Protein AF-A0A2P2JPM6-F1 (afdb_monomer_lite)

Organism: Rhizophora mucronata (NCBI:txid61149)

Sequence (141 aa):
MMLGGGDDKAKKKRKRGDDKRKDKRKREQVEDLRFGSIAGKTRTSVKRRERRKKHLEAKKKKHKKSEAEDLNFPGYEQVKFGDVVQAPPKLIALPKALKNVQDASRERLRLQAIEAYRNRKGWKSRPGLHLPSPLNMMPSL

Radius of gyration: 38.6 Å; chains: 1; bounding box: 111×60×85 Å

Secondary structure (DSSP, 8-state):
--------------------------------HHHHTT-S--HHHHHHHHHHHHHHHHHHHHTT---------TT---PPTT----PPPP-------------HHHHHHHHHHHHHHHHHHT-SS-TT--PPPS-------

InterPro domains:
  IPR026680 Coiled-coil domain-containing protein 137 [PF28348] (43-112)

Structure (mmCIF, N/CA/C/O backbone):
data_AF-A0A2P2JPM6-F1
#
_entry.id   AF-A0A2P2JPM6-F1
#
loop_
_atom_site.group_PDB
_atom_site.id
_atom_site.type_symbol
_atom_site.label_atom_id
_atom_site.label_alt_id
_atom_site.label_comp_id
_atom_site.label_asym_id
_atom_site.label_entity_id
_atom_site.label_seq_id
_atom_site.pdbx_PDB_ins_code
_atom_site.Cartn_x
_atom_site.Cartn_y
_atom_site.Cartn_z
_atom_site.occupancy
_atom_site.B_iso_or_equiv
_atom_site.auth_seq_id
_atom_site.auth_comp_id
_atom_site.auth_asym_id
_atom_site.auth_atom_id
_atom_site.pdbx_PDB_model_num
ATOM 1 N N . MET A 1 1 ? 84.779 -35.649 5.741 1.00 36.84 1 MET A N 1
ATOM 2 C CA . MET A 1 1 ? 85.671 -35.007 6.731 1.00 36.84 1 MET A CA 1
ATOM 3 C C . MET A 1 1 ? 85.049 -33.665 7.090 1.00 36.84 1 MET A C 1
ATOM 5 O O . MET A 1 1 ? 84.736 -32.937 6.165 1.00 36.84 1 MET A O 1
ATOM 9 N N . MET A 1 2 ? 84.637 -33.496 8.357 1.00 43.59 2 MET A N 1
ATOM 10 C CA . MET A 1 2 ? 85.129 -32.450 9.287 1.00 43.59 2 MET A CA 1
ATOM 11 C C . MET A 1 2 ? 84.562 -31.044 8.987 1.00 43.59 2 MET A C 1
ATOM 13 O O . MET A 1 2 ? 84.627 -30.626 7.847 1.00 43.59 2 MET A O 1
ATOM 17 N N . LEU A 1 3 ? 84.006 -30.213 9.873 1.00 42.94 3 LEU A N 1
ATOM 18 C CA . LEU A 1 3 ? 83.720 -30.107 11.318 1.00 42.94 3 LEU A CA 1
ATOM 19 C C . LEU A 1 3 ? 82.654 -28.975 11.409 1.00 42.94 3 LEU A C 1
ATOM 21 O O . LEU A 1 3 ? 82.615 -28.119 10.535 1.00 42.94 3 LEU A O 1
ATOM 25 N N . GLY A 1 4 ? 81.722 -28.945 12.360 1.00 36.94 4 GLY A N 1
ATOM 26 C CA . GLY A 1 4 ? 81.939 -28.234 13.627 1.00 36.94 4 GLY A CA 1
ATOM 27 C C . GLY A 1 4 ? 80.887 -27.125 13.818 1.00 36.94 4 GLY A C 1
ATOM 28 O O . GLY A 1 4 ? 80.577 -26.395 12.883 1.00 36.94 4 GLY A O 1
ATOM 29 N N . GLY A 1 5 ? 80.283 -27.077 15.008 1.00 44.25 5 GLY A N 1
ATOM 30 C CA . GLY A 1 5 ? 79.161 -26.205 15.370 1.00 44.25 5 GLY A CA 1
ATOM 31 C C . GLY A 1 5 ? 79.560 -24.828 15.910 1.00 44.25 5 GLY A C 1
ATOM 32 O O . GLY A 1 5 ? 80.737 -24.483 15.957 1.00 44.25 5 GLY A O 1
ATOM 33 N N . GLY A 1 6 ? 78.559 -24.071 16.368 1.00 40.34 6 GLY A N 1
ATOM 34 C CA . GLY A 1 6 ? 78.750 -22.807 17.082 1.00 40.34 6 GLY A CA 1
ATOM 35 C C . GLY A 1 6 ? 77.473 -21.973 17.147 1.00 40.34 6 GLY A C 1
ATOM 36 O O . GLY A 1 6 ? 77.176 -21.223 16.225 1.00 40.34 6 GLY A O 1
ATOM 37 N N . ASP A 1 7 ? 76.717 -22.129 18.233 1.00 48.72 7 ASP A N 1
ATOM 38 C CA . ASP A 1 7 ? 75.590 -21.275 18.610 1.00 48.72 7 ASP A CA 1
ATOM 39 C C . ASP A 1 7 ? 76.057 -19.849 18.933 1.00 48.72 7 ASP A C 1
ATOM 41 O O . ASP A 1 7 ? 76.949 -19.684 19.762 1.00 48.72 7 ASP A O 1
ATOM 45 N N . ASP A 1 8 ? 75.361 -18.828 18.421 1.00 57.62 8 ASP A N 1
ATOM 46 C CA . ASP A 1 8 ? 75.404 -17.486 19.006 1.00 57.62 8 ASP A CA 1
ATOM 47 C C . ASP A 1 8 ? 74.007 -16.956 19.327 1.00 57.62 8 ASP A C 1
ATOM 49 O O . ASP A 1 8 ? 73.085 -16.874 18.509 1.00 57.62 8 ASP A O 1
ATOM 53 N N . LYS A 1 9 ? 73.850 -16.622 20.607 1.00 51.56 9 LYS A N 1
ATOM 54 C CA . LYS A 1 9 ? 72.605 -16.207 21.237 1.00 51.56 9 LYS A CA 1
ATOM 55 C C . LYS A 1 9 ? 72.309 -14.740 20.956 1.00 51.56 9 LYS A C 1
ATOM 57 O O . LYS A 1 9 ? 72.986 -13.862 21.474 1.00 51.56 9 LYS A O 1
ATOM 62 N N . ALA A 1 10 ? 71.149 -14.464 20.368 1.00 49.69 10 ALA A N 1
ATOM 63 C CA . ALA A 1 10 ? 70.468 -13.185 20.553 1.00 49.69 10 ALA A CA 1
ATOM 64 C C . ALA A 1 10 ? 69.150 -13.399 21.312 1.00 49.69 10 ALA A C 1
ATOM 66 O O . ALA A 1 10 ? 68.078 -13.588 20.738 1.00 49.69 10 ALA A O 1
ATOM 67 N N . LYS A 1 11 ? 69.221 -13.339 22.650 1.00 51.16 11 LYS A N 1
ATOM 68 C CA . LYS A 1 11 ? 68.037 -13.157 23.501 1.00 51.16 11 LYS A CA 1
ATOM 69 C C . LYS A 1 11 ? 67.418 -11.786 23.201 1.00 51.16 11 LYS A C 1
ATOM 71 O O . LYS A 1 11 ? 67.844 -10.784 23.771 1.00 51.16 11 LYS A O 1
ATOM 76 N N . LYS A 1 12 ? 66.354 -11.727 22.393 1.00 46.56 12 LYS A N 1
ATOM 77 C CA . LYS A 1 12 ? 65.494 -10.534 22.312 1.00 46.56 12 LYS A CA 1
ATOM 78 C C . LYS A 1 12 ? 64.197 -10.741 23.092 1.00 46.56 12 LYS A C 1
ATOM 80 O O . LYS A 1 12 ? 63.250 -11.373 22.645 1.00 46.56 12 LYS A O 1
ATOM 85 N N . LYS A 1 13 ? 64.241 -10.207 24.314 1.00 44.09 13 LYS A N 1
ATOM 86 C CA . LYS A 1 13 ? 63.184 -9.535 25.088 1.00 44.09 13 LYS A CA 1
ATOM 87 C C . LYS A 1 13 ? 61.728 -9.754 24.625 1.00 44.09 13 LYS A C 1
ATOM 89 O O . LYS A 1 13 ? 61.313 -9.317 23.558 1.00 44.09 13 LYS A O 1
ATOM 94 N N . ARG A 1 14 ? 60.946 -10.322 25.548 1.00 54.09 14 ARG A N 1
ATOM 95 C CA . ARG A 1 14 ? 59.477 -10.412 25.581 1.00 54.09 14 ARG A CA 1
ATOM 96 C C . ARG A 1 14 ? 58.782 -9.143 25.065 1.00 54.09 14 ARG A C 1
ATOM 98 O O . ARG A 1 14 ? 59.059 -8.057 25.571 1.00 54.09 14 ARG A O 1
ATOM 105 N N . LYS A 1 15 ? 57.741 -9.316 24.248 1.00 42.56 15 LYS A N 1
ATOM 106 C CA . LYS A 1 15 ? 56.479 -8.581 24.412 1.00 42.56 15 LYS A CA 1
ATOM 107 C C . LYS A 1 15 ? 55.312 -9.542 24.216 1.00 42.56 15 LYS A C 1
ATOM 109 O O . LYS A 1 15 ? 55.086 -10.046 23.124 1.00 42.56 15 LYS A O 1
ATOM 114 N N . ARG A 1 16 ? 54.586 -9.793 25.309 1.00 52.94 16 ARG A N 1
ATOM 115 C CA . ARG A 1 16 ? 53.189 -10.216 25.241 1.00 52.94 16 ARG A CA 1
ATOM 116 C C . ARG A 1 16 ? 52.432 -9.055 24.605 1.00 52.94 16 ARG A C 1
ATOM 118 O O . ARG A 1 16 ? 52.462 -7.945 25.125 1.00 52.94 16 ARG A O 1
ATOM 125 N N . GLY A 1 17 ? 51.823 -9.326 23.470 1.00 42.94 17 GLY A N 1
ATOM 126 C CA . GLY A 1 17 ? 50.891 -8.446 22.794 1.00 42.94 17 GLY A CA 1
ATOM 127 C C . GLY A 1 17 ? 49.934 -9.367 22.074 1.00 42.94 17 GLY A C 1
ATOM 128 O O . GLY A 1 17 ? 50.148 -9.688 20.912 1.00 42.94 17 GLY A O 1
ATOM 129 N N . ASP A 1 18 ? 48.947 -9.875 22.806 1.00 52.59 18 ASP A N 1
ATOM 130 C CA . ASP A 1 18 ? 47.865 -10.687 22.253 1.00 52.59 18 ASP A CA 1
ATOM 131 C C . ASP A 1 18 ? 46.870 -9.759 21.536 1.00 52.59 18 ASP A C 1
ATOM 133 O O . ASP A 1 18 ? 45.691 -9.689 21.852 1.00 52.59 18 ASP A O 1
ATOM 137 N N . ASP A 1 19 ? 47.376 -8.989 20.575 1.00 59.31 19 ASP A N 1
ATOM 138 C CA . ASP A 1 19 ? 46.572 -8.227 19.630 1.00 59.31 19 ASP A CA 1
ATOM 139 C C . ASP A 1 19 ? 46.465 -9.088 18.374 1.00 59.31 19 ASP A C 1
ATOM 141 O O . ASP A 1 19 ? 47.099 -8.838 17.345 1.00 59.31 19 ASP A O 1
ATOM 145 N N . LYS A 1 20 ? 45.640 -10.140 18.452 1.00 62.06 20 LYS A N 1
ATOM 146 C CA . LYS A 1 20 ? 45.146 -10.863 17.273 1.00 62.06 20 LYS A CA 1
ATOM 147 C C . LYS A 1 20 ? 44.231 -9.928 16.481 1.00 62.06 20 LYS A C 1
ATOM 149 O O . LYS A 1 20 ? 43.011 -10.101 16.432 1.00 62.06 20 LYS A O 1
ATOM 154 N N . ARG A 1 21 ? 44.813 -8.904 15.855 1.00 64.06 21 ARG A N 1
ATOM 155 C CA . ARG A 1 21 ? 44.155 -8.114 14.817 1.00 64.06 21 ARG A CA 1
ATOM 156 C C . ARG A 1 21 ? 43.873 -9.088 13.687 1.00 64.06 21 ARG A C 1
ATOM 158 O O . ARG A 1 21 ? 44.778 -9.477 12.961 1.00 64.06 21 ARG A O 1
ATOM 165 N N . LYS A 1 22 ? 42.619 -9.540 13.606 1.00 67.88 22 LYS A N 1
ATOM 166 C CA . LYS A 1 22 ? 42.124 -10.383 12.518 1.00 67.88 22 LYS A CA 1
ATOM 167 C C . LYS A 1 22 ? 42.504 -9.702 11.210 1.00 67.88 22 LYS A C 1
ATOM 169 O O . LYS A 1 22 ? 41.942 -8.653 10.888 1.00 67.88 22 LYS A O 1
ATOM 174 N N . ASP A 1 23 ? 43.478 -10.274 10.513 1.00 68.31 23 ASP A N 1
ATOM 175 C CA . ASP A 1 23 ? 43.955 -9.746 9.248 1.00 68.31 23 ASP A CA 1
ATOM 176 C C . ASP A 1 23 ? 42.773 -9.754 8.273 1.00 68.31 23 ASP A C 1
ATOM 178 O O . ASP A 1 23 ? 42.199 -10.802 7.945 1.00 68.31 23 ASP A O 1
ATOM 182 N N . LYS A 1 24 ? 42.279 -8.561 7.932 1.00 73.31 24 LYS A N 1
ATOM 183 C CA . LYS A 1 24 ? 41.103 -8.428 7.074 1.00 73.31 24 LYS A CA 1
ATOM 184 C C . LYS A 1 24 ? 41.554 -8.813 5.675 1.00 73.31 24 LYS A C 1
ATOM 186 O O . LYS A 1 24 ? 42.201 -8.012 5.005 1.00 73.31 24 LYS A O 1
ATOM 191 N N . ARG A 1 25 ? 41.194 -10.027 5.237 1.00 75.56 25 ARG A N 1
ATOM 192 C CA . ARG A 1 25 ? 41.415 -10.492 3.859 1.00 75.56 25 ARG A CA 1
ATOM 193 C C . ARG A 1 25 ? 41.028 -9.375 2.885 1.00 75.56 25 ARG A C 1
ATOM 195 O O . ARG A 1 25 ? 39.882 -8.918 2.902 1.00 75.56 25 ARG A O 1
ATOM 202 N N . LYS A 1 26 ? 41.977 -8.938 2.055 1.00 75.00 26 LYS A N 1
ATOM 203 C CA . LYS A 1 26 ? 41.729 -8.008 0.951 1.00 75.00 26 LYS A CA 1
ATOM 204 C C . LYS A 1 26 ? 40.854 -8.749 -0.061 1.00 75.00 26 LYS A C 1
ATOM 206 O O . LYS A 1 26 ? 41.345 -9.586 -0.805 1.00 75.00 26 LYS A O 1
ATOM 211 N N . ARG A 1 27 ? 39.540 -8.532 -0.010 1.00 73.12 27 ARG A N 1
ATOM 212 C CA . ARG A 1 27 ? 38.626 -8.991 -1.060 1.00 73.12 27 ARG A CA 1
ATOM 213 C C . ARG A 1 27 ? 38.538 -7.883 -2.096 1.00 73.12 27 ARG A C 1
ATOM 215 O O . ARG A 1 27 ? 38.339 -6.726 -1.725 1.00 73.12 27 ARG A O 1
ATOM 222 N N . GLU A 1 28 ? 38.710 -8.241 -3.358 1.00 77.31 28 GLU A N 1
ATOM 223 C CA . GLU A 1 28 ? 38.499 -7.322 -4.472 1.00 77.31 28 GLU A CA 1
ATOM 224 C C . GLU A 1 28 ? 37.037 -6.853 -4.502 1.00 77.31 28 GLU A C 1
ATOM 226 O O . GLU A 1 28 ? 36.134 -7.543 -4.009 1.00 77.31 28 GLU A O 1
ATOM 231 N N . GLN A 1 29 ? 36.798 -5.647 -5.028 1.00 74.31 29 GLN A N 1
ATOM 232 C CA . GLN A 1 29 ? 35.436 -5.168 -5.254 1.00 74.31 29 GLN A CA 1
ATOM 233 C C . GLN A 1 29 ? 34.803 -6.021 -6.348 1.00 74.31 29 GLN A C 1
ATOM 235 O O . GLN A 1 29 ? 35.091 -5.852 -7.527 1.00 74.31 29 GLN A O 1
ATOM 240 N N . VAL A 1 30 ? 33.930 -6.938 -5.940 1.00 76.50 30 VAL A N 1
ATOM 241 C CA . VAL A 1 30 ? 33.102 -7.700 -6.868 1.00 76.50 30 VAL A CA 1
ATOM 242 C C . VAL A 1 30 ? 32.037 -6.755 -7.404 1.00 76.50 30 VAL A C 1
ATOM 244 O O . VAL A 1 30 ? 31.129 -6.349 -6.673 1.00 76.50 30 VAL A O 1
ATOM 247 N N . GLU A 1 31 ? 32.170 -6.371 -8.669 1.00 72.25 31 GLU A N 1
ATOM 248 C CA . GLU A 1 31 ? 31.109 -5.665 -9.369 1.00 72.25 31 GLU A CA 1
ATOM 249 C C . GLU A 1 31 ? 29.985 -6.659 -9.676 1.00 72.25 31 GLU A C 1
ATOM 251 O O . GLU A 1 31 ? 30.155 -7.634 -10.406 1.00 72.25 31 GLU A O 1
ATOM 256 N N . ASP A 1 32 ? 28.817 -6.435 -9.083 1.00 74.94 32 ASP A N 1
ATOM 257 C CA . ASP A 1 32 ? 27.641 -7.239 -9.379 1.00 74.94 32 ASP A CA 1
ATOM 258 C C . ASP A 1 32 ? 26.975 -6.704 -10.654 1.00 74.94 32 ASP A C 1
ATOM 260 O O . ASP A 1 32 ? 26.335 -5.646 -10.649 1.00 74.94 32 ASP A O 1
ATOM 264 N N . LEU A 1 33 ? 27.108 -7.463 -11.746 1.00 74.94 33 LEU A N 1
ATOM 265 C CA . LEU A 1 33 ? 26.545 -7.143 -13.063 1.00 74.94 33 LEU A CA 1
ATOM 266 C C . LEU A 1 33 ? 25.023 -6.925 -13.027 1.00 74.94 33 LEU A C 1
ATOM 268 O O . LEU A 1 33 ? 24.491 -6.190 -13.861 1.00 74.94 33 LEU A O 1
ATOM 272 N N . ARG A 1 34 ? 24.310 -7.482 -12.032 1.00 74.25 34 ARG A N 1
ATOM 273 C CA . ARG A 1 34 ? 22.868 -7.228 -11.829 1.00 74.25 34 ARG A CA 1
ATOM 274 C C . ARG A 1 34 ? 22.574 -5.763 -11.509 1.00 74.25 34 ARG A C 1
ATOM 276 O O . ARG A 1 34 ? 21.461 -5.293 -11.738 1.00 74.25 34 ARG A O 1
ATOM 283 N N . PHE A 1 35 ? 23.556 -5.044 -10.970 1.00 65.75 35 PHE A N 1
ATOM 284 C CA . PHE A 1 35 ? 23.439 -3.645 -10.573 1.00 65.75 35 PHE A CA 1
ATOM 285 C C . PHE A 1 35 ? 24.282 -2.691 -11.433 1.00 65.75 35 PHE A C 1
ATOM 287 O O . PHE A 1 35 ? 24.057 -1.481 -11.349 1.00 65.75 35 PHE A O 1
ATOM 294 N N . GLY A 1 36 ? 25.180 -3.195 -12.291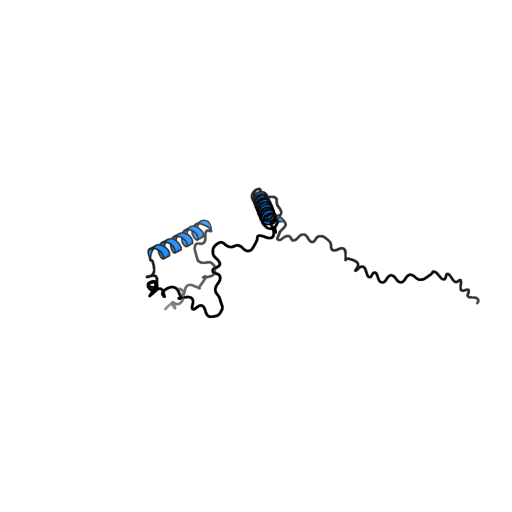 1.00 64.88 36 GLY A N 1
ATOM 295 C CA . GLY A 1 36 ? 26.039 -2.379 -13.166 1.00 64.88 36 GLY A CA 1
ATOM 296 C C . GLY A 1 36 ? 25.256 -1.437 -14.093 1.00 64.88 36 GLY A C 1
ATOM 297 O O . GLY A 1 36 ? 25.586 -0.259 -14.224 1.00 64.88 36 GLY A O 1
ATOM 298 N N . SER A 1 37 ? 24.119 -1.889 -14.634 1.00 56.44 37 SER A N 1
ATOM 299 C CA . SER A 1 37 ? 23.240 -1.076 -15.495 1.00 56.44 37 SER A CA 1
ATOM 300 C C . SER A 1 37 ? 22.338 -0.090 -14.729 1.00 56.44 37 SER A C 1
ATOM 302 O O . SER A 1 37 ? 21.904 0.921 -15.282 1.00 56.44 37 SER A O 1
ATOM 304 N N . ILE A 1 38 ? 22.084 -0.335 -13.437 1.00 55.84 38 ILE A N 1
ATOM 305 C CA . ILE A 1 38 ? 21.258 0.518 -12.555 1.00 55.84 38 ILE A CA 1
ATOM 306 C C . ILE A 1 38 ? 22.108 1.613 -11.885 1.00 55.84 38 ILE A C 1
ATOM 308 O O . ILE A 1 38 ? 21.585 2.656 -11.481 1.00 55.84 38 ILE A O 1
ATOM 312 N N . ALA A 1 39 ? 23.424 1.400 -11.791 1.00 53.62 39 ALA A N 1
ATOM 313 C CA . ALA A 1 39 ? 24.395 2.349 -11.250 1.00 53.62 39 ALA A CA 1
ATOM 314 C C . ALA A 1 39 ? 24.638 3.572 -12.156 1.00 53.62 39 ALA A C 1
ATOM 316 O O . ALA A 1 39 ? 25.268 4.548 -11.728 1.00 53.62 39 ALA A O 1
ATOM 317 N N . GLY A 1 40 ? 24.092 3.572 -13.377 1.00 57.97 40 GLY A N 1
ATOM 318 C CA . GLY A 1 40 ? 23.955 4.782 -14.175 1.00 57.97 40 GLY A CA 1
ATOM 319 C C . GLY A 1 40 ? 23.148 5.819 -13.393 1.00 57.97 40 GLY A C 1
ATOM 320 O O . GLY A 1 40 ? 22.008 5.567 -12.994 1.00 57.97 40 GLY A O 1
ATOM 321 N N . LYS A 1 41 ? 23.735 6.997 -13.144 1.00 59.31 41 LYS A N 1
ATOM 322 C CA . LYS A 1 41 ? 23.069 8.142 -12.500 1.00 59.31 41 LYS A CA 1
ATOM 323 C C . LYS A 1 41 ? 21.961 8.680 -13.411 1.00 59.31 41 LYS A C 1
ATOM 325 O O . LYS A 1 41 ? 22.067 9.748 -14.002 1.00 59.31 41 LYS A O 1
ATOM 330 N N . THR A 1 42 ? 20.879 7.930 -13.544 1.00 63.28 42 THR A N 1
ATOM 331 C CA . THR A 1 42 ? 19.653 8.404 -14.165 1.00 63.28 42 THR A CA 1
ATOM 332 C C . THR A 1 42 ? 19.136 9.588 -13.346 1.00 63.28 42 THR A C 1
ATOM 334 O O . THR A 1 42 ? 19.202 9.600 -12.114 1.00 63.28 42 THR A O 1
ATOM 337 N N . ARG A 1 43 ? 18.602 10.622 -14.007 1.00 63.75 43 ARG A N 1
ATOM 338 C CA . ARG A 1 43 ? 18.061 11.818 -13.322 1.00 63.75 43 ARG A CA 1
ATOM 339 C C . ARG A 1 43 ? 17.032 11.448 -12.238 1.00 63.75 43 ARG A C 1
ATOM 341 O O . ARG A 1 43 ? 16.855 12.175 -11.263 1.00 63.75 43 ARG A O 1
ATOM 348 N N . THR A 1 44 ? 16.368 10.303 -12.385 1.00 68.50 44 THR A N 1
ATOM 349 C CA . THR A 1 44 ? 15.416 9.732 -11.426 1.00 68.50 44 THR A CA 1
ATOM 350 C C . THR A 1 44 ? 16.090 9.154 -10.176 1.00 68.50 44 THR A C 1
ATOM 352 O O . THR A 1 44 ? 15.587 9.377 -9.070 1.00 68.50 44 THR A O 1
ATOM 355 N N . SER A 1 45 ? 17.234 8.468 -10.300 1.00 72.56 45 SER A N 1
ATOM 356 C CA . SER A 1 45 ? 17.967 7.905 -9.155 1.00 72.56 45 SER A CA 1
ATOM 357 C C . SER A 1 45 ? 18.594 8.997 -8.279 1.00 72.56 45 SER A C 1
ATOM 359 O O . SER A 1 45 ? 18.535 8.903 -7.048 1.00 72.56 45 SER A O 1
ATOM 361 N N . VAL A 1 46 ? 19.071 10.087 -8.893 1.00 76.75 46 VAL A N 1
ATOM 362 C CA . VAL A 1 46 ? 19.569 11.286 -8.193 1.00 76.75 46 VAL A CA 1
ATOM 363 C C . VAL A 1 46 ? 18.449 11.947 -7.383 1.00 76.75 46 VAL A C 1
ATOM 365 O O . VAL A 1 46 ? 18.570 12.087 -6.164 1.00 76.75 46 VAL A O 1
ATOM 368 N N . LYS A 1 47 ? 17.297 12.222 -8.014 1.00 82.19 47 LYS A N 1
ATOM 369 C CA . LYS A 1 47 ? 16.115 12.787 -7.333 1.00 82.19 47 LYS A CA 1
ATOM 370 C C . LYS A 1 47 ? 15.623 11.903 -6.180 1.00 82.19 47 LYS A C 1
ATOM 372 O O . LYS A 1 47 ? 15.249 12.408 -5.120 1.00 82.19 47 LYS A O 1
ATOM 377 N N . ARG A 1 48 ? 15.632 10.573 -6.345 1.00 85.69 48 ARG A N 1
ATOM 378 C CA . ARG A 1 48 ? 15.264 9.624 -5.276 1.00 85.69 48 ARG A CA 1
ATOM 379 C C . ARG A 1 48 ? 16.226 9.710 -4.089 1.00 85.69 48 ARG A C 1
ATOM 381 O O . ARG A 1 48 ? 15.776 9.697 -2.940 1.00 85.69 48 ARG A O 1
ATOM 388 N N . ARG A 1 49 ? 17.532 9.813 -4.350 1.00 85.75 49 ARG A N 1
ATOM 389 C CA . ARG A 1 49 ? 18.566 9.934 -3.312 1.00 85.75 49 ARG A CA 1
ATOM 390 C C . ARG A 1 49 ? 18.443 11.248 -2.541 1.00 85.75 49 ARG A C 1
ATOM 392 O O . ARG A 1 49 ? 18.499 11.223 -1.312 1.00 85.75 49 ARG A O 1
ATOM 399 N N . GLU A 1 50 ? 18.199 12.359 -3.231 1.00 88.50 50 GLU A N 1
ATOM 400 C CA . GLU A 1 50 ? 17.972 13.672 -2.610 1.00 88.50 50 GLU A CA 1
ATOM 401 C C . GLU A 1 50 ? 16.740 13.679 -1.700 1.00 88.50 50 GLU A C 1
ATOM 403 O O . GLU A 1 50 ? 16.828 14.101 -0.546 1.00 88.50 50 GLU A O 1
ATOM 408 N N . ARG A 1 51 ? 15.604 13.138 -2.169 1.00 91.00 51 ARG A N 1
ATOM 409 C CA . ARG A 1 51 ? 14.384 12.996 -1.351 1.00 91.00 51 ARG A CA 1
ATOM 410 C C . ARG A 1 51 ? 14.641 12.168 -0.094 1.00 91.00 51 ARG A C 1
ATOM 412 O O . ARG A 1 51 ? 14.241 12.562 1.000 1.00 91.00 51 ARG A O 1
ATOM 419 N N . ARG A 1 52 ? 15.352 11.042 -0.235 1.00 91.06 52 ARG A N 1
ATOM 420 C CA . ARG A 1 52 ? 15.709 10.170 0.894 1.00 91.06 52 ARG A CA 1
ATOM 421 C C . ARG A 1 52 ? 16.608 10.887 1.903 1.00 91.06 52 ARG A C 1
ATOM 423 O O . ARG A 1 52 ? 16.394 10.730 3.103 1.00 91.06 52 ARG A O 1
ATOM 430 N N . LYS A 1 53 ? 17.574 11.687 1.435 1.00 93.06 53 LYS A N 1
ATOM 431 C CA . LYS A 1 53 ? 18.459 12.487 2.296 1.00 93.06 53 LYS A CA 1
ATOM 432 C C . LYS A 1 53 ? 17.665 13.527 3.096 1.00 93.06 53 LYS A C 1
ATOM 434 O O . LYS A 1 53 ? 17.749 13.517 4.322 1.00 93.06 53 LYS A O 1
ATOM 439 N N . LYS A 1 54 ? 16.818 14.323 2.428 1.00 91.94 54 LYS A N 1
ATOM 440 C CA . LYS A 1 54 ? 15.953 15.329 3.077 1.00 91.94 54 LYS A CA 1
ATOM 441 C C . LYS A 1 54 ? 15.031 14.706 4.133 1.00 91.94 54 LYS A C 1
ATOM 443 O O . LYS A 1 54 ? 14.925 15.213 5.245 1.00 91.94 54 LYS A O 1
ATOM 448 N N . HIS A 1 55 ? 14.412 13.566 3.818 1.00 90.25 55 HIS A N 1
ATOM 449 C CA . HIS A 1 55 ? 13.539 12.850 4.752 1.00 90.25 55 HIS A CA 1
ATOM 450 C C . HIS A 1 55 ? 14.286 12.351 6.003 1.00 90.25 55 HIS A C 1
ATOM 452 O O . HIS A 1 55 ? 13.786 12.470 7.122 1.00 90.25 55 HIS A O 1
ATOM 458 N N . LEU A 1 56 ? 15.497 11.808 5.840 1.00 90.81 56 LEU A N 1
ATOM 459 C CA . LEU A 1 56 ? 16.305 11.344 6.971 1.00 90.81 56 LEU A CA 1
ATOM 460 C C . LEU A 1 56 ? 16.774 12.498 7.864 1.00 90.81 56 LEU A C 1
ATOM 462 O O . LEU A 1 56 ? 16.741 12.364 9.086 1.00 90.81 56 LEU A O 1
ATOM 466 N N . GLU A 1 57 ? 17.172 13.631 7.284 1.00 87.81 57 GLU A N 1
ATOM 467 C CA . GLU A 1 57 ? 17.534 14.835 8.044 1.00 87.81 57 GLU A CA 1
ATOM 468 C C . GLU A 1 57 ? 16.341 15.386 8.838 1.00 87.81 57 GLU A C 1
ATOM 470 O O . GLU A 1 57 ? 16.490 15.709 10.018 1.00 87.81 57 GLU A O 1
ATOM 475 N N . ALA A 1 58 ? 15.143 15.401 8.244 1.00 86.81 58 ALA A N 1
ATOM 476 C CA . ALA A 1 58 ? 13.915 15.788 8.939 1.00 86.81 58 ALA A CA 1
ATOM 477 C C . ALA A 1 58 ? 13.598 14.859 10.125 1.00 86.81 58 ALA A C 1
ATOM 479 O O . ALA A 1 58 ? 13.249 15.341 11.201 1.00 86.81 58 ALA A O 1
ATOM 480 N N . LYS A 1 59 ? 13.774 13.537 9.976 1.00 83.25 59 LYS A N 1
ATOM 481 C CA . LYS A 1 59 ? 13.584 12.584 11.088 1.00 83.25 59 LYS A CA 1
ATOM 482 C C . LYS A 1 59 ? 14.596 12.786 12.216 1.00 83.25 59 LYS A C 1
ATOM 484 O O . LYS A 1 59 ? 14.215 12.736 13.379 1.00 83.25 59 LYS A O 1
ATOM 489 N N . LYS A 1 60 ? 15.866 13.053 11.899 1.00 82.25 60 LYS A N 1
ATOM 490 C CA . LYS A 1 60 ? 16.911 13.275 12.916 1.00 82.25 60 LYS A CA 1
ATOM 491 C C . LYS A 1 60 ? 16.645 14.506 13.788 1.00 82.25 60 LYS A C 1
ATOM 493 O O . LYS A 1 60 ? 16.992 14.490 14.962 1.00 82.25 60 LYS A O 1
ATOM 498 N N . LYS A 1 61 ? 16.013 15.550 13.238 1.00 68.50 61 LYS A N 1
ATOM 499 C CA . LYS A 1 61 ? 15.649 16.762 13.993 1.00 68.50 61 LYS A CA 1
ATOM 500 C C . LYS A 1 61 ? 14.500 16.543 14.986 1.00 68.50 61 LYS A C 1
ATOM 502 O O . LYS A 1 61 ? 14.432 17.262 15.972 1.00 68.50 61 LYS A O 1
ATOM 507 N N . LYS A 1 62 ? 13.635 15.543 14.767 1.00 66.44 62 LYS A N 1
ATOM 508 C CA . LYS A 1 62 ? 12.506 15.237 15.665 1.00 66.44 62 LYS A CA 1
ATOM 509 C C . LYS A 1 62 ? 12.929 14.566 16.974 1.00 66.44 62 LYS A C 1
ATOM 511 O O . LYS A 1 62 ? 12.249 14.724 17.972 1.00 66.44 62 LYS A O 1
ATOM 516 N N . HIS A 1 63 ? 14.058 13.860 16.986 1.00 62.00 63 HIS A N 1
ATOM 517 C CA . HIS A 1 63 ? 14.532 13.111 18.158 1.00 62.00 63 HIS A CA 1
ATOM 518 C C . HIS A 1 63 ? 15.519 13.893 19.045 1.00 62.00 63 HIS A C 1
ATOM 520 O O . HIS A 1 63 ? 16.201 13.289 19.862 1.00 62.00 63 HIS A O 1
ATOM 526 N N . LYS A 1 64 ? 15.643 15.218 18.868 1.00 60.75 64 LYS A N 1
ATOM 527 C CA . LYS A 1 64 ? 16.538 16.071 19.676 1.00 60.75 64 LYS A CA 1
ATOM 528 C C . LYS A 1 64 ? 15.838 16.875 20.774 1.00 60.75 64 LYS A C 1
ATOM 530 O O . LYS A 1 64 ? 16.525 17.543 21.533 1.00 60.75 64 LYS A O 1
ATOM 535 N N . LYS A 1 65 ? 14.510 16.807 20.875 1.00 59.62 65 LYS A N 1
ATOM 536 C CA . LYS A 1 65 ? 13.779 17.353 22.018 1.00 59.62 65 LYS A CA 1
ATOM 537 C C . LYS A 1 65 ? 13.502 16.223 22.999 1.00 59.62 65 LYS A C 1
ATOM 539 O O . LYS A 1 65 ? 12.454 15.596 22.948 1.00 59.62 65 LYS A O 1
ATOM 544 N N . SER A 1 66 ? 14.496 15.909 23.816 1.00 57.75 66 SER A N 1
ATOM 545 C CA . SER A 1 66 ? 14.249 15.340 25.139 1.00 57.75 66 SER A CA 1
ATOM 546 C C . SER A 1 66 ? 14.465 16.471 26.138 1.00 57.75 66 SER A C 1
ATOM 548 O O . SER A 1 66 ? 15.395 16.436 26.939 1.00 57.75 66 SER A O 1
ATOM 550 N N . GLU A 1 67 ? 13.675 17.535 26.007 1.00 57.78 67 GLU A N 1
ATOM 551 C CA . GLU A 1 67 ? 13.362 18.307 27.201 1.00 57.78 67 GLU A CA 1
ATOM 552 C C . GLU A 1 67 ? 12.446 17.396 28.012 1.00 57.78 67 GLU A C 1
ATOM 554 O O . GLU A 1 67 ? 11.548 16.759 27.455 1.00 57.78 67 GLU A O 1
ATOM 559 N N . ALA A 1 68 ? 12.782 17.208 29.283 1.00 61.75 68 ALA A N 1
ATOM 560 C CA . ALA A 1 68 ? 11.920 16.528 30.226 1.00 61.75 68 ALA A CA 1
ATOM 561 C C . ALA A 1 68 ? 10.633 17.353 30.313 1.00 61.75 68 ALA A C 1
ATOM 563 O O . ALA A 1 68 ? 10.575 18.345 31.028 1.00 61.75 68 ALA A O 1
ATOM 564 N N . GLU A 1 69 ? 9.651 17.007 29.487 1.00 56.38 69 GLU A N 1
ATOM 565 C CA . GLU A 1 69 ? 8.325 17.586 29.574 1.00 56.38 69 GLU A CA 1
ATOM 566 C C . GLU A 1 69 ? 7.674 16.969 30.807 1.00 56.38 69 GLU A C 1
ATOM 568 O O . GLU A 1 69 ? 7.454 15.754 30.874 1.00 56.38 69 GLU A O 1
ATOM 573 N N . ASP A 1 70 ? 7.445 17.821 31.806 1.00 62.22 70 ASP A N 1
ATOM 574 C CA . ASP A 1 70 ? 6.557 17.550 32.921 1.00 62.22 70 ASP A CA 1
ATOM 575 C C . ASP A 1 70 ? 5.329 16.812 32.392 1.00 62.22 70 ASP A C 1
ATOM 577 O O . ASP A 1 70 ? 4.652 17.274 31.470 1.00 62.22 70 ASP A O 1
ATOM 581 N N . LEU A 1 71 ? 5.041 15.648 32.975 1.00 61.34 71 LEU A N 1
ATOM 582 C CA . LEU A 1 71 ? 3.904 14.789 32.635 1.00 61.34 71 LEU A CA 1
ATOM 583 C C . LEU A 1 71 ? 2.561 15.428 33.028 1.00 61.34 71 LEU A C 1
ATOM 585 O O . LEU A 1 71 ? 1.618 14.733 33.401 1.00 61.34 71 LEU A O 1
ATOM 589 N N . ASN A 1 72 ? 2.449 16.751 32.962 1.00 64.19 72 ASN A N 1
ATOM 590 C CA . ASN A 1 72 ? 1.227 17.479 33.213 1.00 64.19 72 ASN A CA 1
ATOM 591 C C . ASN A 1 72 ? 0.377 17.476 31.937 1.00 64.19 72 ASN A C 1
ATOM 593 O O . ASN A 1 72 ? 0.179 18.491 31.269 1.00 64.19 72 ASN A O 1
ATOM 597 N N . PHE A 1 73 ? -0.093 16.284 31.565 1.00 58.47 73 PHE A N 1
ATOM 598 C CA . PHE A 1 73 ? -1.138 16.164 30.561 1.00 58.47 73 PHE A CA 1
ATOM 599 C C . PHE A 1 73 ? -2.412 16.778 31.153 1.00 58.47 73 PHE A C 1
ATOM 601 O O . PHE A 1 73 ? -2.846 16.339 32.220 1.00 58.47 73 PHE A O 1
ATOM 608 N N . PRO A 1 74 ? -3.069 17.725 30.465 1.00 69.31 74 PRO A N 1
ATOM 609 C CA . PRO A 1 74 ? -4.248 18.436 30.973 1.00 69.31 74 PRO A CA 1
ATOM 610 C C . PRO A 1 74 ? -5.513 17.557 31.098 1.00 69.31 74 PRO A C 1
ATOM 612 O O . PRO A 1 74 ? -6.617 18.081 31.186 1.00 69.31 74 PRO A O 1
ATOM 615 N N . GLY A 1 75 ? -5.369 16.228 31.072 1.00 63.25 75 GLY A N 1
ATOM 616 C CA . GLY A 1 75 ? -6.460 15.255 31.071 1.00 63.25 75 GLY A CA 1
ATOM 617 C C . GLY A 1 75 ? -6.213 14.012 31.927 1.00 63.25 75 GLY A C 1
ATOM 618 O O . GLY A 1 75 ? -6.924 13.029 31.741 1.00 63.25 75 GLY A O 1
ATOM 619 N N . TYR A 1 76 ? -5.220 14.008 32.829 1.00 68.88 76 TYR A N 1
ATOM 620 C CA . TYR A 1 76 ? -5.146 12.956 33.848 1.00 68.88 76 TYR A CA 1
ATOM 621 C C . TYR A 1 76 ? -6.053 13.310 35.025 1.00 68.88 76 TYR A C 1
ATOM 623 O O . TYR A 1 76 ? -5.742 14.181 35.835 1.00 68.88 76 TYR A O 1
ATOM 631 N N . GLU A 1 77 ? -7.171 12.602 35.131 1.00 71.12 77 GLU A N 1
ATOM 632 C CA . GLU A 1 77 ? -7.964 12.571 36.355 1.00 71.12 77 GLU A CA 1
ATOM 633 C C . GLU A 1 77 ? -7.173 11.831 37.446 1.00 71.12 77 GLU A C 1
ATOM 635 O O . GLU A 1 77 ? -6.602 10.764 37.205 1.00 71.12 77 GLU A O 1
ATOM 640 N N . GLN A 1 78 ? -7.109 12.394 38.655 1.00 72.38 78 GLN A N 1
ATOM 641 C CA . GLN A 1 78 ? -6.477 11.741 39.806 1.00 72.38 78 GLN A CA 1
ATOM 642 C C . GLN A 1 78 ? -7.411 10.660 40.366 1.00 72.38 78 GLN A C 1
ATOM 644 O O . GLN A 1 78 ? -8.066 10.863 41.386 1.00 72.38 78 GLN A O 1
ATOM 649 N N . VAL A 1 79 ? -7.493 9.522 39.677 1.00 69.81 79 VAL A N 1
ATOM 650 C CA . VAL A 1 79 ? -8.324 8.383 40.092 1.00 69.81 79 VAL A CA 1
ATOM 651 C C . VAL A 1 79 ? -7.646 7.662 41.259 1.00 69.81 79 VAL A C 1
ATOM 653 O O . VAL A 1 79 ? -6.511 7.188 41.139 1.00 69.81 79 VAL A O 1
ATOM 656 N N . LYS A 1 80 ? -8.325 7.584 42.405 1.00 82.81 80 LYS A N 1
ATOM 657 C CA . LYS A 1 80 ? -7.862 6.841 43.582 1.00 82.81 80 LYS A CA 1
ATOM 658 C C . LYS A 1 80 ? -8.296 5.381 43.499 1.00 82.81 80 LYS A C 1
ATOM 660 O O . LYS A 1 80 ? -9.245 5.006 42.814 1.00 82.81 80 LYS A O 1
ATOM 665 N N . PHE A 1 81 ? -7.590 4.527 44.233 1.00 69.06 81 PHE A N 1
ATOM 666 C CA . PHE A 1 81 ? -7.953 3.119 44.342 1.00 69.06 81 PHE A CA 1
ATOM 667 C C . PHE A 1 81 ? -9.316 2.986 45.040 1.00 69.06 81 PHE A C 1
ATOM 669 O O . PHE A 1 81 ? -9.458 3.395 46.190 1.00 69.06 81 PHE A O 1
ATOM 676 N N . GLY A 1 82 ? -10.307 2.431 44.337 1.00 76.75 82 GLY A N 1
ATOM 677 C CA . GLY A 1 82 ? -11.696 2.332 44.805 1.00 76.75 82 GLY A CA 1
ATOM 678 C C . GLY A 1 82 ? -12.680 3.248 44.072 1.00 76.75 82 GLY A C 1
ATOM 679 O O . GLY A 1 82 ? -13.886 3.060 44.217 1.00 76.75 82 GLY A O 1
ATOM 680 N N . ASP A 1 83 ? -12.194 4.172 43.239 1.00 79.31 83 ASP A N 1
ATOM 681 C CA . ASP A 1 83 ? -13.056 4.971 42.370 1.00 79.31 83 ASP A CA 1
ATOM 682 C C . ASP A 1 83 ? -13.645 4.077 41.266 1.00 79.31 83 ASP A C 1
ATOM 684 O O . ASP A 1 83 ? -12.938 3.552 40.399 1.00 79.31 83 ASP A O 1
ATOM 688 N N . VAL A 1 84 ? -14.965 3.880 41.295 1.00 72.12 84 VAL A N 1
ATOM 689 C CA . VAL A 1 84 ? -15.685 3.192 40.219 1.00 72.12 84 VAL A CA 1
ATOM 690 C C . VAL A 1 84 ? -15.835 4.172 39.064 1.00 72.12 84 VAL A C 1
ATOM 692 O O . VAL A 1 84 ? -16.752 4.990 39.032 1.00 72.12 84 VAL A O 1
ATOM 695 N N . VAL A 1 85 ? -14.923 4.085 38.098 1.00 72.06 85 VAL A N 1
ATOM 696 C CA . VAL A 1 85 ? -15.040 4.819 36.836 1.00 72.06 85 VAL A CA 1
ATOM 697 C C . VAL A 1 85 ? -16.274 4.294 36.107 1.00 72.06 85 VAL A C 1
ATOM 699 O O . VAL A 1 85 ? -16.309 3.139 35.670 1.00 72.06 85 VAL A O 1
ATOM 702 N N . GLN A 1 86 ? -17.310 5.126 35.991 1.00 76.38 86 GLN A N 1
ATOM 703 C CA . GLN A 1 86 ? -18.483 4.785 35.199 1.00 76.38 86 GLN A CA 1
ATOM 704 C C . GLN A 1 86 ? -18.034 4.623 33.746 1.00 76.38 86 GLN A C 1
ATOM 706 O O . GLN A 1 86 ? -17.638 5.582 33.085 1.00 76.38 86 GLN A O 1
ATOM 711 N N . ALA A 1 87 ? -18.047 3.382 33.261 1.00 77.31 87 ALA A N 1
ATOM 712 C CA . ALA A 1 87 ? -17.657 3.105 31.892 1.00 77.31 87 ALA A CA 1
ATOM 713 C C . ALA A 1 87 ? -18.577 3.882 30.934 1.00 77.31 87 ALA A C 1
ATOM 715 O O . ALA A 1 87 ? -19.797 3.895 31.145 1.00 77.31 87 ALA A O 1
ATOM 716 N N . PRO A 1 88 ? -18.028 4.482 29.863 1.00 78.94 88 PRO A N 1
ATOM 717 C CA . PRO A 1 88 ? -18.840 5.072 28.815 1.00 78.94 88 PRO A CA 1
ATOM 718 C C . PRO A 1 88 ? -19.898 4.072 28.323 1.00 78.94 88 PRO A C 1
ATOM 720 O O . PRO A 1 88 ? -19.600 2.876 28.193 1.00 78.94 88 PRO A O 1
ATOM 723 N N . PRO A 1 89 ? -21.133 4.531 28.054 1.00 81.06 89 PRO A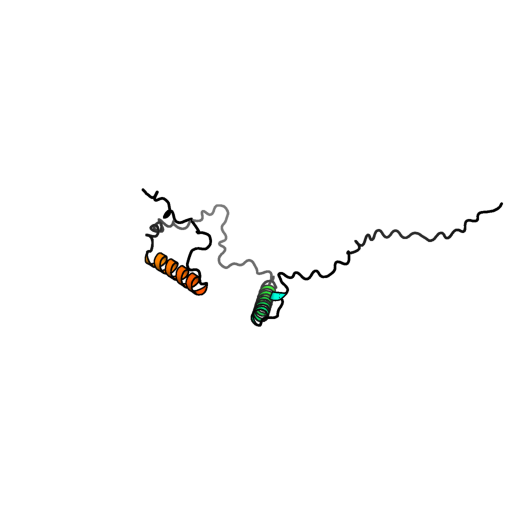 N 1
ATOM 724 C CA . PRO A 1 89 ? -22.218 3.659 27.629 1.00 81.06 89 PRO A CA 1
ATOM 725 C C . PRO A 1 89 ? -21.806 2.852 26.394 1.00 81.06 89 PRO A C 1
ATOM 727 O O . PRO A 1 89 ? -21.261 3.384 25.424 1.00 81.06 89 PRO A O 1
ATOM 730 N N . LYS A 1 90 ? -22.047 1.537 26.443 1.00 73.38 90 LYS A N 1
ATOM 731 C CA . LYS A 1 90 ? -21.685 0.617 25.359 1.00 73.38 90 LYS A CA 1
ATOM 732 C C . LYS A 1 90 ? -22.426 1.039 24.093 1.00 73.38 90 LYS A C 1
ATOM 734 O O . LYS A 1 90 ? -23.650 1.113 24.099 1.00 73.38 90 LYS A O 1
ATOM 739 N N . LEU A 1 91 ? -21.689 1.280 23.010 1.00 74.62 91 LEU A N 1
ATOM 740 C CA . LEU A 1 91 ? -22.271 1.560 21.700 1.00 74.62 91 LEU A CA 1
ATOM 741 C C . LEU A 1 91 ? -23.094 0.343 21.255 1.00 74.62 91 LEU A C 1
ATOM 743 O O . LEU A 1 91 ? -22.545 -0.690 20.863 1.00 74.62 91 LEU A O 1
ATOM 747 N N . ILE A 1 92 ? -24.418 0.449 21.357 1.00 67.06 92 ILE A N 1
ATOM 748 C CA . ILE A 1 92 ? -25.348 -0.579 20.901 1.00 67.06 92 ILE A CA 1
ATOM 749 C C . ILE A 1 92 ? -25.347 -0.526 19.373 1.00 67.06 92 ILE A C 1
ATOM 751 O O . ILE A 1 92 ? -25.969 0.332 18.762 1.00 67.06 92 ILE A O 1
ATOM 755 N N . ALA A 1 93 ? -24.591 -1.456 18.790 1.00 65.56 93 ALA A N 1
ATOM 756 C CA . ALA A 1 93 ? -24.586 -1.825 17.381 1.00 65.56 93 ALA A CA 1
ATOM 757 C C . ALA A 1 93 ? -24.281 -0.687 16.389 1.00 65.56 93 ALA A C 1
ATOM 759 O O . ALA A 1 93 ? -25.169 -0.092 15.785 1.00 65.56 93 ALA A O 1
ATOM 760 N N . LEU A 1 94 ? -22.995 -0.535 16.052 1.00 62.44 94 LEU A N 1
ATOM 761 C CA . LEU A 1 94 ? -22.678 -0.222 14.659 1.00 62.44 94 LEU A CA 1
ATOM 762 C C . LEU A 1 94 ? -23.365 -1.303 13.807 1.00 62.44 94 LEU A C 1
ATOM 764 O O . LEU A 1 94 ? -23.141 -2.491 14.083 1.00 62.44 94 LEU A O 1
ATOM 768 N N . PRO A 1 95 ? -24.220 -0.948 12.830 1.00 68.44 95 PRO A N 1
ATOM 769 C CA . PRO A 1 95 ? -24.837 -1.949 11.977 1.00 68.44 95 PRO A CA 1
ATOM 770 C C . PRO A 1 95 ? -23.706 -2.780 11.379 1.00 68.44 95 PRO A C 1
ATOM 772 O O . PRO A 1 95 ? -22.791 -2.228 10.765 1.00 68.44 95 PRO A O 1
ATOM 775 N N . LYS A 1 96 ? -23.724 -4.098 11.631 1.00 66.94 96 LYS A N 1
ATOM 776 C CA . LYS A 1 96 ? -22.774 -5.047 11.039 1.00 66.94 96 LYS A CA 1
ATOM 777 C C . LYS A 1 96 ? -22.803 -4.768 9.548 1.00 66.94 96 LYS A C 1
ATOM 779 O O . LYS A 1 96 ? -23.829 -5.039 8.929 1.00 66.94 96 LYS A O 1
ATOM 784 N N . ALA A 1 97 ? -21.737 -4.151 9.034 1.00 62.50 97 ALA A N 1
ATOM 785 C CA . ALA A 1 97 ? -21.675 -3.665 7.667 1.00 62.50 97 ALA A CA 1
ATOM 786 C C . ALA A 1 97 ? -22.253 -4.746 6.758 1.00 62.50 97 ALA A C 1
ATOM 788 O O . ALA A 1 97 ? -21.749 -5.874 6.731 1.00 62.50 97 ALA A O 1
ATOM 789 N N . LEU A 1 98 ? -23.386 -4.422 6.128 1.00 62.69 98 LEU A N 1
ATOM 790 C CA . LEU A 1 98 ? -24.075 -5.317 5.219 1.00 62.69 98 LEU A CA 1
ATOM 791 C C . LEU A 1 98 ? -23.023 -5.770 4.217 1.00 62.69 98 LEU A C 1
ATOM 793 O O . LEU A 1 98 ? -22.393 -4.944 3.557 1.00 62.69 98 LEU A O 1
ATOM 797 N N . LYS A 1 99 ? -22.746 -7.076 4.230 1.00 65.62 99 LYS A N 1
ATOM 798 C CA . LYS A 1 99 ? -21.734 -7.728 3.401 1.00 65.62 99 LYS A CA 1
ATOM 799 C C . LYS A 1 99 ? -21.824 -7.119 2.008 1.00 65.62 99 LYS A C 1
ATOM 801 O O . LYS A 1 99 ? -22.902 -7.171 1.425 1.00 65.62 99 LYS A O 1
ATOM 806 N N . ASN A 1 100 ? -20.727 -6.509 1.543 1.00 62.78 100 ASN A N 1
ATOM 807 C CA . ASN A 1 100 ? -20.638 -5.836 0.249 1.00 62.78 100 ASN A CA 1
ATOM 808 C C . ASN A 1 100 ? -21.308 -6.713 -0.812 1.00 62.78 100 ASN A C 1
ATOM 810 O O . ASN A 1 100 ? -20.745 -7.726 -1.234 1.00 62.78 100 ASN A O 1
ATOM 814 N N . VAL A 1 101 ? -22.526 -6.334 -1.199 1.00 62.34 101 VAL A N 1
ATOM 815 C CA . VAL A 1 101 ? -23.194 -6.854 -2.384 1.00 62.34 101 VAL A CA 1
ATOM 816 C C . VAL A 1 101 ? -22.223 -6.548 -3.507 1.00 62.34 101 VAL A C 1
ATOM 818 O O . VAL A 1 101 ? -21.863 -5.387 -3.674 1.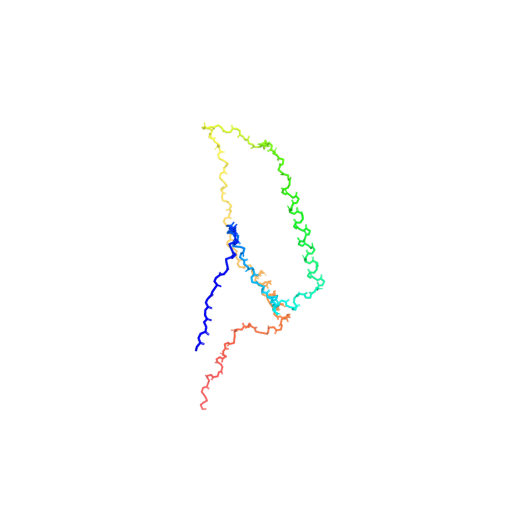00 62.34 101 VAL A O 1
ATOM 821 N N . GLN A 1 102 ? -21.702 -7.598 -4.144 1.00 65.12 102 GLN A N 1
ATOM 822 C CA . GLN A 1 102 ? -20.709 -7.559 -5.218 1.00 65.12 102 GLN A CA 1
ATOM 823 C C . GLN A 1 102 ? -20.906 -6.299 -6.063 1.00 65.12 102 GLN A C 1
ATOM 825 O O . GLN A 1 102 ? -21.852 -6.209 -6.844 1.00 65.12 102 GLN A O 1
ATOM 830 N N . ASP A 1 103 ? -20.071 -5.288 -5.822 1.00 74.19 103 ASP A N 1
ATOM 831 C CA . ASP A 1 103 ? -20.265 -3.967 -6.400 1.00 74.19 103 ASP A CA 1
ATOM 832 C C . ASP A 1 103 ? -19.829 -4.085 -7.860 1.00 74.19 103 ASP A C 1
ATOM 834 O O . ASP A 1 103 ? -18.647 -3.963 -8.187 1.00 74.19 103 ASP A O 1
ATOM 838 N N . ALA A 1 104 ? -20.774 -4.449 -8.733 1.00 82.12 104 ALA A N 1
ATOM 839 C CA . ALA A 1 104 ? -20.525 -4.741 -10.143 1.00 82.12 104 ALA A CA 1
ATOM 840 C C . ALA A 1 104 ? -19.772 -3.589 -10.828 1.00 82.12 104 ALA A C 1
ATOM 842 O O . ALA A 1 104 ? -18.999 -3.806 -11.761 1.00 82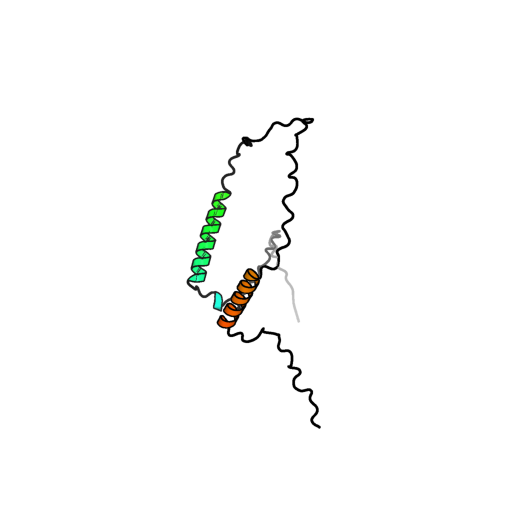.12 104 ALA A O 1
ATOM 843 N N . SER A 1 105 ? -19.951 -2.364 -10.325 1.00 84.88 105 SER A N 1
ATOM 844 C CA . SER A 1 105 ? -19.195 -1.186 -10.740 1.00 84.88 105 SER A CA 1
ATOM 845 C C . SER A 1 105 ? -17.689 -1.312 -10.446 1.00 84.88 105 SER A C 1
ATOM 847 O O . SER A 1 105 ? -16.867 -1.063 -11.328 1.00 84.88 105 SER A O 1
ATOM 849 N N . ARG A 1 106 ? -17.306 -1.776 -9.249 1.00 88.25 106 ARG A N 1
ATOM 850 C CA . ARG A 1 106 ? -15.905 -1.965 -8.835 1.00 88.25 106 ARG A CA 1
ATOM 851 C C . ARG A 1 106 ? -15.240 -3.101 -9.592 1.00 88.25 106 ARG A C 1
ATOM 853 O O . ARG A 1 106 ? -14.088 -2.958 -9.995 1.00 88.25 106 ARG A O 1
ATOM 860 N N . GLU A 1 107 ? -15.956 -4.199 -9.822 1.00 90.31 107 GLU A N 1
ATOM 861 C CA . GLU A 1 107 ? -15.437 -5.309 -10.630 1.00 90.31 107 GLU A CA 1
ATOM 862 C C . GLU A 1 107 ? -15.226 -4.888 -12.094 1.00 90.31 107 GLU A C 1
ATOM 864 O O . GLU A 1 107 ? -14.182 -5.192 -12.674 1.00 90.31 107 GLU A O 1
ATOM 869 N N . ARG A 1 108 ? -16.122 -4.077 -12.678 1.00 93.44 108 ARG A N 1
ATOM 870 C CA . ARG A 1 108 ? -15.906 -3.490 -14.017 1.00 93.44 108 ARG A CA 1
ATOM 871 C C . ARG A 1 108 ? -14.659 -2.609 -14.068 1.00 93.44 108 ARG A C 1
ATOM 873 O O . ARG A 1 108 ? -13.835 -2.774 -14.966 1.00 93.44 108 ARG A O 1
ATOM 880 N N . LEU A 1 109 ? -14.481 -1.723 -13.086 1.00 94.88 109 LEU A N 1
ATOM 881 C CA . LEU A 1 109 ? -13.287 -0.873 -12.992 1.00 94.88 109 LEU A CA 1
ATOM 882 C C . LEU A 1 109 ? -12.006 -1.706 -12.842 1.00 94.88 109 LEU A C 1
ATOM 884 O O . LEU A 1 109 ? -10.985 -1.412 -13.469 1.00 94.88 109 LEU A O 1
ATOM 888 N N . ARG A 1 110 ? -12.059 -2.778 -12.045 1.00 94.62 110 ARG A N 1
ATOM 889 C CA . ARG A 1 110 ? -10.947 -3.718 -11.874 1.00 94.62 110 ARG A CA 1
ATOM 890 C C . ARG A 1 110 ? -10.572 -4.390 -13.196 1.00 94.62 110 ARG A C 1
ATOM 892 O O . ARG A 1 110 ? -9.387 -4.438 -13.529 1.00 94.62 110 ARG A O 1
ATOM 899 N N . LEU A 1 111 ? -11.550 -4.901 -13.942 1.00 94.06 111 LEU A N 1
ATOM 900 C CA . LEU A 1 111 ? -11.323 -5.555 -15.235 1.00 94.06 111 LEU A CA 1
ATOM 901 C C . LEU A 1 111 ? -10.753 -4.581 -16.271 1.00 94.06 111 LEU A C 1
ATOM 903 O O . LEU A 1 111 ? -9.739 -4.891 -16.898 1.00 94.06 111 LEU A O 1
ATOM 907 N N . GLN A 1 112 ? -11.305 -3.369 -16.360 1.00 95.38 112 GLN A N 1
ATOM 908 C CA . GLN A 1 112 ? -10.803 -2.323 -17.253 1.00 95.38 112 GLN A CA 1
ATOM 909 C C . GLN A 1 112 ? -9.337 -1.968 -16.953 1.00 95.38 112 GLN A C 1
ATOM 911 O O . GLN A 1 112 ? -8.522 -1.828 -17.869 1.00 95.38 112 GLN A O 1
ATOM 916 N N . ALA A 1 113 ? -8.965 -1.867 -15.672 1.00 96.06 113 ALA A N 1
ATOM 917 C CA . ALA A 1 113 ? -7.582 -1.607 -15.272 1.00 96.06 113 ALA A CA 1
ATOM 918 C C . ALA A 1 113 ? -6.630 -2.744 -15.689 1.00 96.06 113 ALA A C 1
ATOM 920 O O . ALA A 1 113 ? -5.509 -2.487 -16.143 1.00 96.06 113 ALA A O 1
ATOM 921 N N . ILE A 1 114 ? -7.077 -3.998 -15.568 1.00 92.81 114 ILE A N 1
ATOM 922 C CA . ILE A 1 114 ? -6.315 -5.178 -15.998 1.00 92.81 114 ILE A CA 1
ATOM 923 C C . ILE A 1 114 ? -6.114 -5.167 -17.518 1.00 92.81 114 ILE A C 1
ATOM 925 O O . ILE A 1 114 ? -4.990 -5.366 -17.984 1.00 92.81 114 ILE A O 1
ATOM 929 N N . GLU A 1 115 ? -7.168 -4.919 -18.292 1.00 93.12 115 GLU A N 1
ATOM 930 C CA . GLU A 1 115 ? -7.110 -4.865 -19.757 1.00 93.12 115 GLU A CA 1
ATOM 931 C C . GLU A 1 115 ? -6.213 -3.731 -20.252 1.00 93.12 115 GLU A C 1
ATOM 933 O O . GLU A 1 115 ? -5.322 -3.960 -21.071 1.00 93.12 115 GLU A O 1
ATOM 938 N N . ALA A 1 116 ? -6.348 -2.529 -19.687 1.00 95.06 116 ALA A N 1
ATOM 939 C CA . ALA A 1 116 ? -5.491 -1.397 -20.028 1.00 95.06 116 ALA A CA 1
ATOM 940 C C . ALA A 1 116 ? -4.005 -1.702 -19.773 1.00 95.06 116 ALA A C 1
ATOM 942 O O . ALA A 1 116 ? -3.144 -1.356 -20.587 1.00 95.06 116 ALA A O 1
ATOM 943 N N . TYR A 1 117 ? -3.685 -2.377 -18.665 1.00 93.75 117 TYR A N 1
ATOM 944 C CA . TYR A 1 117 ? -2.316 -2.805 -18.378 1.00 93.75 117 TYR A CA 1
ATOM 945 C C . TYR A 1 117 ? -1.814 -3.855 -19.379 1.00 93.75 117 TYR A C 1
ATOM 947 O O . TYR A 1 117 ? -0.690 -3.735 -19.872 1.00 93.75 117 TYR A O 1
ATOM 955 N N . ARG A 1 118 ? -2.642 -4.851 -19.719 1.00 91.00 118 ARG A N 1
ATOM 956 C CA . ARG A 1 118 ? -2.307 -5.878 -20.720 1.00 91.00 118 ARG A CA 1
ATOM 957 C C . ARG A 1 118 ? -2.037 -5.269 -22.089 1.00 91.00 118 ARG A C 1
ATOM 959 O O . ARG A 1 118 ? -1.015 -5.595 -22.689 1.00 91.00 118 ARG A O 1
ATOM 966 N N . ASN A 1 119 ? -2.878 -4.335 -22.526 1.00 90.88 119 ASN A N 1
ATOM 967 C CA . ASN A 1 119 ? -2.726 -3.632 -23.800 1.00 90.88 119 ASN A CA 1
ATOM 968 C C . ASN A 1 119 ? -1.406 -2.854 -23.849 1.00 90.88 119 ASN A C 1
ATOM 970 O O . ASN A 1 119 ? -0.663 -2.960 -24.821 1.00 90.88 119 ASN A O 1
ATOM 974 N N . ARG A 1 120 ? -1.037 -2.170 -22.756 1.00 92.62 120 ARG A N 1
ATOM 975 C CA . ARG A 1 120 ? 0.269 -1.489 -22.631 1.00 92.62 120 ARG A CA 1
ATOM 976 C C . ARG A 1 120 ? 1.467 -2.443 -22.666 1.00 92.62 120 ARG A C 1
ATOM 978 O O . ARG A 1 120 ? 2.574 -2.009 -22.970 1.00 92.62 120 ARG A O 1
ATOM 985 N N . LYS A 1 121 ? 1.277 -3.712 -22.297 1.00 90.94 121 LYS A N 1
ATOM 986 C CA . LYS A 1 121 ? 2.328 -4.742 -22.256 1.00 90.94 121 LYS A CA 1
ATOM 987 C C . LYS A 1 121 ? 2.298 -5.704 -23.446 1.00 90.94 121 LYS A C 1
ATOM 989 O O . LYS A 1 121 ? 3.156 -6.578 -23.512 1.00 90.94 121 LYS A O 1
ATOM 994 N N . GLY A 1 122 ? 1.349 -5.554 -24.375 1.00 88.69 122 GLY A N 1
ATOM 995 C CA . GLY A 1 122 ? 1.177 -6.459 -25.516 1.00 88.69 122 GLY A CA 1
ATOM 996 C C . GLY A 1 122 ? 0.738 -7.877 -25.127 1.00 88.69 122 GLY A C 1
ATOM 997 O O . GLY A 1 122 ? 0.938 -8.819 -25.891 1.00 88.69 122 GLY A O 1
ATOM 998 N N . TRP A 1 123 ? 0.166 -8.062 -23.934 1.00 86.94 123 TRP A N 1
ATOM 999 C CA . TRP A 1 123 ? -0.238 -9.378 -23.434 1.00 86.94 123 TRP A CA 1
ATOM 1000 C C . TRP A 1 123 ? -1.629 -9.746 -23.953 1.00 86.94 123 TRP A C 1
ATOM 1002 O O . TRP A 1 123 ? -2.637 -9.404 -23.336 1.00 86.94 123 TRP A O 1
ATOM 1012 N N . LYS A 1 124 ? -1.671 -10.453 -25.091 1.00 77.88 124 LYS A N 1
ATOM 1013 C CA . LYS A 1 124 ? -2.917 -10.934 -25.720 1.00 77.88 124 LYS A CA 1
ATOM 1014 C C . LYS A 1 124 ? -3.602 -12.061 -24.929 1.00 77.88 124 LYS A C 1
ATOM 1016 O O . LYS A 1 124 ? -4.814 -12.208 -25.009 1.00 77.88 124 LYS A O 1
ATOM 1021 N N . SER A 1 125 ? -2.850 -12.830 -24.140 1.00 74.88 125 SER A N 1
ATOM 1022 C CA . SER A 1 125 ? -3.354 -13.890 -23.256 1.00 74.88 125 SER A CA 1
ATOM 1023 C C . SER A 1 125 ? -2.736 -13.778 -21.858 1.00 74.88 125 SER A C 1
ATOM 1025 O O . SER A 1 125 ? -1.754 -13.058 -21.654 1.00 74.88 125 SER A O 1
ATOM 1027 N N . ARG A 1 126 ? -3.321 -14.460 -20.859 1.00 72.12 126 ARG A N 1
ATOM 1028 C CA . ARG A 1 126 ? -2.689 -14.579 -19.536 1.00 72.12 126 ARG A CA 1
ATOM 1029 C C . ARG A 1 126 ? -1.400 -15.394 -19.712 1.00 72.12 126 ARG A C 1
ATOM 1031 O O . ARG A 1 126 ? -1.497 -16.558 -20.102 1.00 72.12 126 ARG A O 1
ATOM 1038 N N . PRO A 1 127 ? -0.215 -14.827 -19.432 1.00 69.38 127 PRO A N 1
ATOM 1039 C CA . PRO A 1 127 ? 1.015 -15.605 -19.479 1.00 69.38 127 PRO A CA 1
ATOM 1040 C C . PRO A 1 127 ? 0.892 -16.809 -18.531 1.00 69.38 127 PRO A C 1
ATOM 1042 O O . PRO A 1 127 ? 0.417 -16.661 -17.405 1.00 69.38 127 PRO A O 1
ATOM 1045 N N . GLY A 1 128 ? 1.258 -17.999 -19.014 1.00 71.44 128 GLY A N 1
ATOM 1046 C CA . GLY A 1 128 ? 1.178 -19.257 -18.259 1.00 71.44 128 GLY A CA 1
ATOM 1047 C C . GLY A 1 128 ? -0.125 -20.056 -18.407 1.00 71.44 128 GLY A C 1
ATOM 1048 O O . GLY A 1 128 ? -0.217 -21.143 -17.854 1.00 71.44 128 GLY A O 1
ATOM 1049 N N . LEU A 1 129 ? -1.113 -19.571 -19.167 1.00 67.94 129 LEU A N 1
ATOM 1050 C CA . LEU A 1 129 ? -2.379 -20.275 -19.442 1.00 67.94 129 LEU A CA 1
ATOM 1051 C C . LEU A 1 129 ? -2.395 -20.908 -20.845 1.00 67.94 129 LEU A C 1
ATOM 1053 O O . LEU A 1 129 ? -3.395 -20.851 -21.555 1.00 67.94 129 LEU A O 1
ATOM 10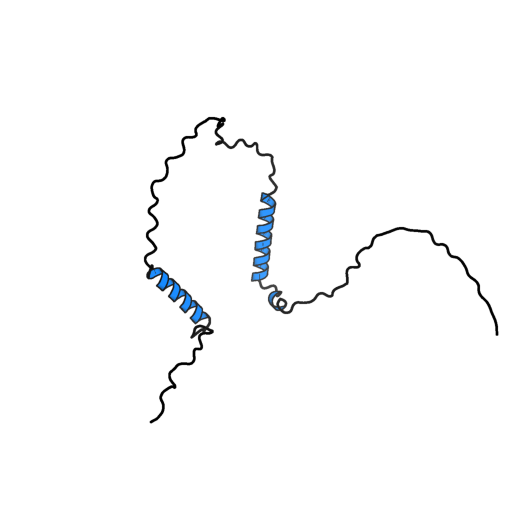57 N N . HIS A 1 130 ? -1.271 -21.495 -21.264 1.00 65.88 130 HIS A N 1
ATOM 1058 C CA . HIS A 1 130 ? -1.205 -22.272 -22.502 1.00 65.88 130 HIS A CA 1
ATOM 1059 C C . HIS A 1 130 ? -1.728 -23.688 -22.233 1.00 65.88 130 HIS A C 1
ATOM 1061 O O . HIS A 1 130 ? -0.967 -24.650 -22.171 1.00 65.88 130 HIS A O 1
ATOM 1067 N N . LEU A 1 131 ? -3.034 -23.805 -21.989 1.00 67.00 131 LEU A N 1
ATOM 1068 C CA . LEU A 1 131 ? -3.687 -25.108 -22.018 1.00 67.00 131 LEU A CA 1
ATOM 1069 C C . LEU A 1 131 ? -3.792 -25.524 -23.493 1.00 67.00 131 LEU A C 1
ATOM 1071 O O . LEU A 1 131 ? -4.246 -24.707 -24.301 1.00 67.00 131 LEU A O 1
ATOM 1075 N N . PRO A 1 132 ? -3.352 -26.735 -23.879 1.00 71.94 132 PRO A N 1
ATOM 1076 C CA . PRO A 1 132 ? -3.612 -27.232 -25.222 1.00 71.94 132 PRO A CA 1
ATOM 1077 C C . PRO A 1 132 ? -5.127 -27.210 -25.458 1.00 71.94 132 PRO A C 1
ATOM 1079 O O . PRO A 1 132 ? -5.901 -27.713 -24.644 1.00 71.94 132 PRO A O 1
ATOM 1082 N N . SER A 1 133 ? -5.547 -26.564 -26.545 1.00 63.28 133 SER A N 1
ATOM 1083 C CA . SER A 1 133 ? -6.950 -26.521 -26.951 1.00 63.28 133 SER A CA 1
ATOM 1084 C C . SER A 1 133 ? -7.436 -27.953 -27.225 1.00 63.28 133 SER A C 1
ATOM 1086 O O . SER A 1 133 ? -6.806 -28.634 -28.036 1.00 63.28 133 SER A O 1
ATOM 1088 N N . PRO A 1 134 ? -8.532 -28.438 -26.610 1.00 64.00 134 PRO A N 1
ATOM 1089 C CA . PRO A 1 134 ? -9.055 -29.789 -26.835 1.00 64.00 134 PRO A CA 1
ATOM 1090 C C . PRO A 1 134 ? -9.812 -29.923 -28.175 1.00 64.00 134 PRO A C 1
ATOM 1092 O O . PRO A 1 134 ? -10.801 -30.641 -28.259 1.00 64.00 134 PRO A O 1
ATOM 1095 N N . LEU A 1 135 ? -9.374 -29.232 -29.234 1.00 55.41 135 LEU A N 1
ATOM 1096 C CA . LEU A 1 135 ? -10.036 -29.229 -30.548 1.00 55.41 135 LEU A CA 1
ATOM 1097 C C . LEU A 1 135 ? -9.499 -30.275 -31.543 1.00 55.41 135 LEU A C 1
ATOM 1099 O O . LEU A 1 135 ? -9.980 -30.324 -32.667 1.00 55.41 135 LEU A O 1
ATOM 1103 N N . ASN A 1 136 ? -8.574 -31.155 -31.139 1.00 54.41 136 ASN A N 1
ATOM 1104 C CA . ASN A 1 136 ? -7.999 -32.182 -32.026 1.00 54.41 136 ASN A CA 1
ATOM 1105 C C . ASN A 1 136 ? -8.374 -33.630 -31.645 1.00 54.41 136 ASN A C 1
ATOM 1107 O O . ASN A 1 136 ? -7.650 -34.560 -31.986 1.00 54.41 136 ASN A O 1
ATOM 1111 N N . MET A 1 137 ? -9.490 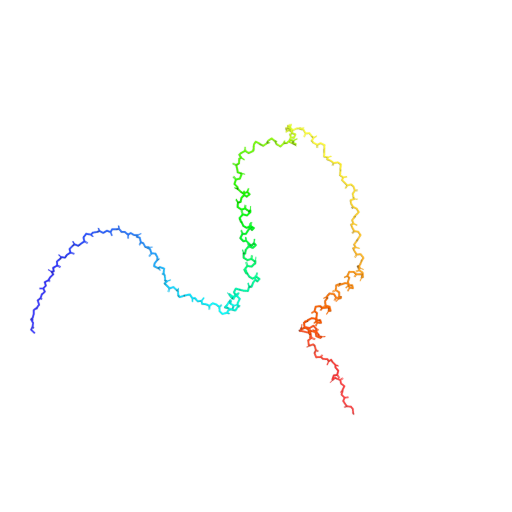-33.848 -30.943 1.00 53.72 137 MET A N 1
ATOM 1112 C CA . MET A 1 137 ? -10.024 -35.197 -30.693 1.00 53.72 137 MET A CA 1
ATOM 1113 C C . MET A 1 137 ? -11.301 -35.434 -31.501 1.00 53.72 137 MET A C 1
ATOM 1115 O O . MET A 1 137 ? -12.357 -35.669 -30.932 1.00 53.72 137 MET A O 1
ATOM 1119 N N . MET A 1 138 ? -11.219 -35.350 -32.827 1.00 57.59 138 MET A N 1
ATOM 1120 C CA . MET A 1 138 ? -12.211 -35.967 -33.712 1.00 57.59 138 MET A CA 1
ATOM 1121 C C . MET A 1 138 ? -11.479 -37.070 -34.484 1.00 57.59 138 MET A C 1
ATOM 1123 O O . MET A 1 138 ? -10.573 -36.739 -35.251 1.00 57.59 138 MET A O 1
ATOM 1127 N N . PRO A 1 139 ? -11.779 -38.364 -34.266 1.00 59.34 139 PRO A N 1
ATOM 1128 C CA . PRO A 1 139 ? -11.284 -39.403 -35.154 1.00 59.34 139 PRO A CA 1
ATOM 1129 C C . PRO A 1 139 ? -11.975 -39.227 -36.510 1.00 59.34 139 PRO A C 1
ATOM 1131 O O . PRO A 1 139 ? -13.200 -39.150 -36.585 1.00 59.34 139 PRO A O 1
ATOM 1134 N N . SER A 1 140 ? -11.182 -39.114 -37.572 1.00 59.91 140 SER A N 1
ATOM 1135 C CA . SER A 1 140 ? -11.668 -39.237 -38.945 1.00 59.91 140 SER A CA 1
ATOM 1136 C C . SER A 1 140 ? -12.290 -40.626 -39.126 1.00 59.91 140 SER A C 1
ATOM 1138 O O . SER A 1 140 ? -11.597 -41.621 -38.902 1.00 59.91 140 SER A O 1
ATOM 1140 N N . LEU A 1 141 ? -13.574 -40.669 -39.493 1.00 53.25 141 LEU A N 1
ATOM 1141 C CA . LEU A 1 141 ? -14.250 -41.851 -40.036 1.00 53.25 141 LEU A CA 1
ATOM 1142 C C . LEU A 1 141 ? -13.974 -41.959 -41.537 1.00 53.25 141 LEU A C 1
ATOM 1144 O O . LEU A 1 141 ? -13.934 -40.890 -42.190 1.00 53.25 141 LEU A O 1
#

Foldseek 3Di:
DDDDDDDDDDDDDDDDDPPPPPPPPPDPPDDDPVCPVVPPPDVVVVVVVVVVVVVVVVVVVVPPPPPVPDPPDVDDDPDDPPDDDPDDPPDDDPDPPDPPPPPVVVVVVVVVVVVVVCVVVVNPDDPPPPDPDPPPPDDDD

pLDDT: mean 70.02, std 14.57, range [36.84, 96.06]